Protein AF-A0A1H6T0X9-F1 (afdb_monomer)

InterPro domains:
  IPR055247 Insertion element IS150 protein InsJ-like, helix-turn-helix domain [PF13518] (13-63)

pLDDT: mean 74.83, std 14.75, range [43.69, 91.5]

Sequence (103 aa):
MAIENLKIEALQKWVSLYKQLGNISVTARRCGIARSTLQRWRSAARLKRQDEEKLVDRSHRPKRLGCQKFSNEQETLVLKIRNEFNYGKLRICSWPCFAGKTK

Structure (mmCIF, N/CA/C/O backbone):
data_AF-A0A1H6T0X9-F1
#
_entry.id   AF-A0A1H6T0X9-F1
#
loop_
_atom_site.group_PDB
_atom_site.id
_atom_site.type_symbol
_atom_site.label_atom_id
_atom_site.label_alt_id
_atom_site.label_comp_id
_atom_site.label_asym_id
_atom_site.label_entity_id
_atom_site.label_seq_id
_atom_site.pdbx_PDB_ins_code
_atom_site.Cartn_x
_atom_site.Cartn_y
_atom_site.Cartn_z
_atom_site.occupancy
_atom_site.B_iso_or_equiv
_atom_site.auth_seq_id
_atom_site.auth_comp_id
_atom_site.auth_asym_id
_atom_site.auth_atom_id
_atom_site.pdbx_PDB_model_num
ATOM 1 N N . MET A 1 1 ? 2.363 8.377 -2.284 1.00 52.41 1 MET A N 1
ATOM 2 C CA . MET A 1 1 ? 2.235 9.744 -1.738 1.00 52.41 1 MET A CA 1
ATOM 3 C C . MET A 1 1 ? 0.784 10.240 -1.750 1.00 52.41 1 MET A C 1
ATOM 5 O O . MET A 1 1 ? 0.097 9.988 -0.773 1.00 52.41 1 MET A O 1
ATOM 9 N N . ALA A 1 2 ? 0.244 10.845 -2.822 1.00 57.88 2 ALA A N 1
ATOM 10 C CA . ALA A 1 2 ? -1.098 11.471 -2.776 1.00 57.88 2 ALA A CA 1
ATOM 11 C C . ALA A 1 2 ? -2.256 10.498 -2.451 1.00 57.88 2 ALA A C 1
ATOM 13 O O . ALA A 1 2 ? -3.110 10.788 -1.618 1.00 57.88 2 ALA A O 1
ATOM 14 N N . ILE A 1 3 ? -2.246 9.299 -3.044 1.00 61.47 3 ILE A N 1
ATOM 15 C CA . ILE A 1 3 ? -3.272 8.263 -2.813 1.00 61.47 3 ILE A CA 1
ATOM 16 C C . ILE A 1 3 ? -3.217 7.708 -1.378 1.00 61.47 3 ILE A C 1
ATOM 18 O O . ILE A 1 3 ? -4.236 7.296 -0.829 1.00 61.47 3 ILE A O 1
ATOM 22 N N . GLU A 1 4 ? -2.034 7.677 -0.762 1.00 63.22 4 GLU A N 1
ATOM 23 C CA . GLU A 1 4 ? -1.866 7.196 0.614 1.00 63.22 4 GLU A CA 1
ATOM 24 C C . GLU A 1 4 ? -2.402 8.223 1.616 1.00 63.22 4 GLU A C 1
ATOM 26 O O . GLU A 1 4 ? -3.103 7.840 2.551 1.00 63.22 4 GLU A O 1
ATOM 31 N N . ASN A 1 5 ? -2.183 9.515 1.360 1.00 69.06 5 ASN A N 1
ATOM 32 C CA . ASN A 1 5 ? -2.695 10.602 2.197 1.00 69.06 5 ASN A CA 1
ATOM 33 C C . ASN A 1 5 ? -4.234 10.654 2.193 1.00 69.06 5 ASN A C 1
ATOM 35 O O . ASN A 1 5 ? -4.844 10.690 3.259 1.00 69.06 5 ASN A O 1
ATOM 39 N N . LEU A 1 6 ? -4.874 10.515 1.024 1.00 71.44 6 LEU A N 1
ATOM 40 C CA . LEU A 1 6 ? -6.343 10.464 0.914 1.00 71.44 6 LEU A CA 1
ATOM 41 C C . LEU A 1 6 ? -6.961 9.299 1.705 1.00 71.44 6 LEU A C 1
ATOM 43 O O . LEU A 1 6 ? -8.035 9.427 2.298 1.00 71.44 6 LEU A O 1
ATOM 47 N N . LYS A 1 7 ? -6.280 8.147 1.735 1.00 73.31 7 LYS A N 1
ATOM 48 C CA . LYS A 1 7 ? -6.717 6.992 2.532 1.00 73.31 7 LYS A CA 1
ATOM 49 C C . LYS A 1 7 ? -6.628 7.289 4.026 1.00 73.31 7 LYS A C 1
ATOM 51 O O . LYS A 1 7 ? -7.567 6.975 4.749 1.00 73.31 7 LYS A O 1
ATOM 56 N N . ILE A 1 8 ? -5.533 7.894 4.483 1.00 77.19 8 ILE A N 1
ATOM 57 C CA . ILE A 1 8 ? -5.334 8.245 5.897 1.00 77.19 8 ILE A CA 1
ATOM 58 C C . ILE A 1 8 ? -6.424 9.218 6.366 1.00 77.19 8 ILE A C 1
ATOM 60 O O . ILE A 1 8 ? -7.052 8.979 7.398 1.00 77.19 8 ILE A O 1
ATOM 64 N N . GLU A 1 9 ? -6.730 10.246 5.574 1.00 80.44 9 GLU A N 1
ATOM 65 C CA . GLU A 1 9 ? -7.790 11.213 5.882 1.00 80.44 9 GLU A CA 1
ATOM 66 C C . GLU A 1 9 ? -9.177 10.563 5.971 1.00 80.44 9 GLU A C 1
ATOM 68 O O . GLU A 1 9 ? -9.951 10.840 6.892 1.00 80.44 9 GLU A O 1
ATOM 73 N N . ALA A 1 10 ? -9.508 9.665 5.035 1.00 81.25 10 ALA A N 1
ATOM 74 C CA . ALA A 1 10 ? -10.773 8.932 5.065 1.00 81.25 10 ALA A CA 1
ATOM 75 C C . ALA A 1 10 ? -10.900 8.086 6.342 1.00 81.25 10 ALA A C 1
ATOM 77 O O . ALA A 1 10 ? -11.943 8.076 6.996 1.00 81.25 10 ALA A O 1
ATOM 78 N N . LEU A 1 11 ? -9.815 7.426 6.743 1.00 80.44 11 LEU A N 1
ATOM 79 C CA . LEU A 1 11 ? -9.776 6.593 7.939 1.00 80.44 11 LEU A CA 1
ATOM 80 C C . LEU A 1 11 ? -9.917 7.405 9.226 1.00 80.44 11 LEU A C 1
ATOM 82 O O . LEU A 1 11 ? -10.672 7.008 10.116 1.00 80.44 11 LEU A O 1
ATOM 86 N N . GLN A 1 12 ? -9.261 8.563 9.313 1.00 81.38 12 GLN A N 1
ATOM 87 C CA . GLN A 1 12 ? -9.438 9.493 10.430 1.00 81.38 12 GLN A CA 1
ATOM 88 C C . GLN A 1 12 ? -10.895 9.956 10.545 1.00 81.38 12 GLN A C 1
ATOM 90 O O . GLN A 1 12 ? -11.464 9.939 11.641 1.00 81.38 12 GLN A O 1
ATOM 95 N N . LYS A 1 13 ? -11.542 10.279 9.417 1.00 84.38 13 LYS A N 1
ATOM 96 C CA . LYS A 1 13 ? -12.970 10.636 9.383 1.00 84.38 13 LYS A CA 1
ATOM 97 C C . LYS A 1 13 ? -13.852 9.496 9.891 1.00 84.38 13 LYS A C 1
ATOM 99 O O . LYS A 1 13 ? -14.746 9.736 10.699 1.00 84.38 13 LYS A O 1
ATOM 104 N N . TRP A 1 14 ? -13.591 8.252 9.485 1.00 85.44 14 TRP A N 1
ATOM 105 C CA . TRP A 1 14 ? -14.374 7.098 9.947 1.00 85.44 14 TRP A CA 1
ATOM 106 C C . TRP A 1 14 ? -14.226 6.862 11.449 1.00 85.44 14 TRP A C 1
ATOM 108 O O . TRP A 1 14 ? -15.214 6.567 12.121 1.00 85.44 14 TRP A O 1
ATOM 118 N N . VAL A 1 15 ? -13.012 7.015 11.986 1.00 81.31 15 VAL A N 1
ATOM 119 C CA . VAL A 1 15 ? -12.748 6.892 13.426 1.00 81.31 15 VAL A CA 1
ATOM 120 C C . VAL A 1 15 ? -13.453 8.002 14.204 1.00 81.31 15 VAL A C 1
ATOM 122 O O . VAL A 1 15 ? -14.088 7.710 15.216 1.00 81.31 15 VAL A O 1
ATOM 125 N N . SER A 1 16 ? -13.392 9.247 13.725 1.00 84.56 16 SER A N 1
ATOM 126 C CA . SER A 1 16 ? -14.085 10.388 14.338 1.00 84.56 16 SER A CA 1
ATOM 127 C C . SER A 1 16 ? -15.603 10.178 14.372 1.00 84.56 16 SER A C 1
ATOM 129 O O . SER A 1 16 ? -16.219 10.218 15.438 1.00 84.56 16 SER A O 1
ATOM 131 N N . LEU A 1 17 ? -16.201 9.817 13.233 1.00 86.62 17 LEU A N 1
ATOM 132 C CA . LEU A 1 17 ? -17.635 9.535 13.134 1.00 86.62 17 LEU A CA 1
ATOM 133 C C . LEU A 1 17 ? -18.052 8.344 14.003 1.00 86.62 17 LEU A C 1
ATOM 135 O O . LEU A 1 17 ? -19.130 8.350 14.595 1.00 86.62 17 LEU A O 1
ATOM 139 N N . TYR A 1 18 ? -17.209 7.316 14.107 1.00 85.31 18 TYR A N 1
ATOM 140 C CA . TYR A 1 18 ? -17.475 6.181 14.984 1.00 85.31 18 TYR A CA 1
ATOM 141 C C . TYR A 1 18 ? -17.442 6.576 16.469 1.00 85.31 18 TYR A C 1
ATOM 143 O O . TYR A 1 18 ? -18.310 6.137 17.223 1.00 85.31 18 TYR A O 1
ATOM 151 N N . LYS A 1 19 ? -16.487 7.424 16.886 1.00 83.75 19 LYS A N 1
ATOM 152 C CA . LYS A 1 19 ? -16.420 7.962 18.257 1.00 83.75 19 LYS A CA 1
ATOM 153 C C . LYS A 1 19 ? -17.670 8.776 18.612 1.00 83.75 19 LYS A C 1
ATOM 155 O O . LYS A 1 19 ? -18.155 8.651 19.728 1.00 83.75 19 LYS A O 1
ATOM 160 N N . GLN A 1 20 ? -18.205 9.553 17.668 1.00 86.31 20 GLN A N 1
ATOM 161 C CA . GLN A 1 20 ? -19.413 10.362 17.870 1.00 86.31 20 GLN A CA 1
ATOM 162 C C . GLN A 1 20 ? -20.702 9.527 17.939 1.00 86.31 20 GLN A C 1
ATOM 164 O O . GLN A 1 20 ? -21.582 9.817 18.739 1.00 86.31 20 GLN A O 1
ATOM 169 N N . LEU A 1 21 ? -20.837 8.500 17.092 1.00 86.81 21 LEU A N 1
ATOM 170 C CA . LEU A 1 21 ? -22.088 7.739 16.943 1.00 86.81 21 LEU A CA 1
ATOM 171 C C 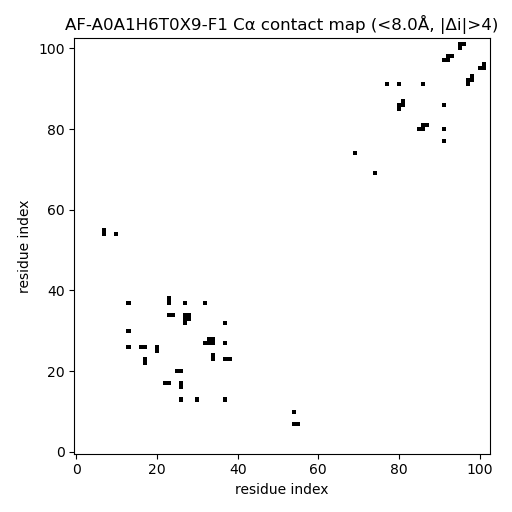. LEU A 1 21 ? -22.158 6.475 17.807 1.00 86.81 21 LEU A C 1
ATOM 173 O O . LEU A 1 21 ? -23.249 5.966 18.052 1.00 86.81 21 LEU A O 1
ATOM 177 N N . GLY A 1 22 ? -21.018 5.882 18.172 1.00 82.69 22 GLY A N 1
ATOM 178 C CA . GLY A 1 22 ? -20.927 4.626 18.931 1.00 82.69 22 GLY A CA 1
ATOM 179 C C . GLY A 1 22 ? -21.389 3.359 18.186 1.00 82.69 22 GLY A C 1
ATOM 180 O O . GLY A 1 22 ? -20.981 2.247 18.543 1.00 82.69 22 GLY A O 1
ATOM 181 N N . ASN A 1 23 ? -22.177 3.496 17.113 1.00 87.31 23 ASN A N 1
ATOM 182 C CA . ASN A 1 23 ? -22.786 2.392 16.371 1.00 87.31 23 ASN A CA 1
ATOM 183 C C . ASN A 1 23 ? -22.133 2.157 14.998 1.00 87.31 23 ASN A C 1
ATOM 185 O O . ASN A 1 23 ? -22.195 2.990 14.098 1.00 87.31 23 ASN A O 1
ATOM 189 N N . ILE A 1 24 ? -21.591 0.949 14.808 1.00 86.12 24 ILE A N 1
ATOM 190 C CA . ILE A 1 24 ? -20.877 0.541 13.589 1.00 86.12 24 ILE A CA 1
ATOM 191 C C . ILE A 1 24 ? -21.769 0.611 12.344 1.00 86.12 24 ILE A C 1
ATOM 193 O O . ILE A 1 24 ? -21.320 1.060 11.292 1.00 86.12 24 ILE A O 1
ATOM 197 N N . SER A 1 25 ? -23.017 0.150 12.435 1.00 88.62 25 SER A N 1
ATOM 198 C CA . SER A 1 25 ? -23.903 0.058 11.269 1.00 88.62 25 SER A CA 1
ATOM 199 C C . SER A 1 25 ? -24.309 1.444 10.764 1.00 88.62 25 SER A C 1
ATOM 201 O O . SER A 1 25 ? -24.355 1.673 9.556 1.00 88.62 25 SER A O 1
ATOM 203 N N . VAL A 1 26 ? -24.545 2.382 11.686 1.00 90.25 26 VAL A N 1
ATOM 204 C CA . VAL A 1 26 ? -24.897 3.772 11.361 1.00 90.25 26 VAL A CA 1
ATOM 205 C C . VAL A 1 26 ? -23.696 4.499 10.761 1.00 90.25 26 VAL A C 1
ATOM 207 O O . VAL A 1 26 ? -23.824 5.146 9.723 1.00 90.25 26 VAL A O 1
ATOM 210 N N . THR A 1 27 ? -22.512 4.341 11.358 1.00 89.69 27 THR A N 1
ATOM 211 C CA . THR A 1 27 ? -21.283 4.946 10.835 1.00 89.69 27 THR A CA 1
ATOM 212 C C . THR A 1 27 ? -20.915 4.392 9.455 1.00 89.69 27 THR A C 1
ATOM 214 O O . THR A 1 27 ? -20.595 5.172 8.569 1.00 89.69 27 THR A O 1
ATOM 217 N N . ALA A 1 28 ? -21.020 3.077 9.223 1.00 89.88 28 ALA A N 1
ATOM 218 C CA . ALA A 1 28 ? -20.730 2.475 7.915 1.00 89.88 28 ALA A CA 1
ATOM 219 C C . ALA A 1 28 ? -21.629 3.041 6.803 1.00 89.88 28 ALA A C 1
ATOM 221 O O . ALA A 1 28 ? -21.139 3.380 5.727 1.00 89.88 28 ALA A O 1
ATOM 222 N N . ARG A 1 29 ? -22.927 3.214 7.098 1.00 91.12 29 ARG A N 1
ATOM 223 C CA . ARG A 1 29 ? -23.895 3.811 6.169 1.00 91.12 29 ARG A CA 1
ATOM 224 C C . ARG A 1 29 ? -23.562 5.273 5.862 1.00 91.12 29 ARG A C 1
ATOM 226 O O . ARG A 1 29 ? -23.590 5.656 4.701 1.00 91.12 29 ARG A O 1
ATOM 233 N N . ARG A 1 30 ? -23.198 6.068 6.877 1.00 88.88 30 ARG A N 1
ATOM 234 C CA . ARG A 1 30 ? -22.799 7.479 6.700 1.00 88.88 30 ARG A CA 1
ATOM 235 C C . ARG A 1 30 ? -21.483 7.640 5.940 1.00 88.88 30 ARG A C 1
ATOM 237 O O . ARG A 1 30 ? -21.340 8.579 5.172 1.00 88.88 30 ARG A O 1
ATOM 244 N N . CYS A 1 31 ? -20.536 6.730 6.145 1.00 86.75 31 CYS A N 1
ATOM 245 C CA . CYS A 1 31 ? -19.245 6.746 5.462 1.00 86.75 31 CYS A CA 1
ATOM 246 C C . CYS A 1 31 ? -19.290 6.142 4.046 1.00 86.75 31 CYS A C 1
ATOM 248 O O . CYS A 1 31 ? -18.276 6.195 3.356 1.00 86.75 31 CYS A O 1
ATOM 250 N N . GLY A 1 32 ? -20.407 5.534 3.624 1.00 90.31 32 GLY A N 1
ATOM 251 C CA . GLY A 1 32 ? -20.527 4.891 2.310 1.00 90.31 32 GLY A CA 1
ATOM 252 C C . GLY A 1 32 ? -19.650 3.644 2.144 1.00 90.31 32 GLY A C 1
ATOM 253 O O . GLY A 1 32 ? -19.211 3.338 1.040 1.00 90.31 32 GLY A O 1
ATOM 254 N N . ILE A 1 33 ? -19.359 2.929 3.235 1.00 88.88 33 ILE A N 1
ATOM 255 C CA . ILE A 1 33 ? -18.465 1.762 3.228 1.00 88.88 33 ILE A CA 1
ATOM 256 C C . ILE A 1 33 ? -19.156 0.502 3.734 1.00 88.88 33 ILE A C 1
ATOM 258 O O . ILE A 1 33 ? -20.101 0.544 4.522 1.00 88.88 33 ILE A O 1
ATOM 262 N N . ALA A 1 34 ? -18.619 -0.654 3.347 1.00 89.44 34 ALA A N 1
ATOM 263 C CA . ALA A 1 34 ? -19.075 -1.930 3.877 1.00 89.44 34 ALA A CA 1
ATOM 264 C C . ALA A 1 34 ? -18.882 -2.008 5.404 1.00 89.44 34 ALA A C 1
ATOM 266 O O . ALA A 1 34 ? -17.812 -1.692 5.936 1.00 89.44 34 ALA A O 1
ATOM 267 N N . ARG A 1 35 ? -19.894 -2.529 6.111 1.00 89.88 35 ARG A N 1
ATOM 268 C CA . ARG A 1 35 ? -19.852 -2.767 7.568 1.00 89.88 35 ARG A CA 1
ATOM 269 C C . ARG A 1 35 ? -18.630 -3.591 7.985 1.00 89.88 35 ARG A C 1
ATOM 271 O O . ARG A 1 35 ? -17.992 -3.274 8.987 1.00 89.88 35 ARG A O 1
ATOM 278 N N . SER A 1 36 ? -18.288 -4.617 7.205 1.00 88.69 36 SER A N 1
ATOM 279 C CA . SER A 1 36 ? -17.130 -5.489 7.444 1.00 88.69 36 SER A CA 1
ATOM 280 C C . SER A 1 36 ? -15.803 -4.723 7.413 1.00 88.69 36 SER A C 1
ATOM 282 O O . SER A 1 36 ? -14.902 -5.015 8.197 1.00 88.69 36 SER A O 1
ATOM 284 N N . THR A 1 37 ? -15.684 -3.694 6.570 1.00 85.00 37 THR A N 1
ATOM 285 C CA . THR A 1 37 ? -14.505 -2.820 6.517 1.00 85.00 37 THR A CA 1
ATOM 286 C C . THR A 1 37 ? -14.369 -2.006 7.795 1.00 85.00 37 THR A C 1
ATOM 288 O O . THR A 1 37 ? -13.295 -2.011 8.394 1.00 85.00 37 THR A O 1
ATOM 291 N N . LEU A 1 38 ? -15.453 -1.389 8.274 1.00 85.56 38 LEU A N 1
ATOM 292 C CA . LEU A 1 38 ? -15.421 -0.639 9.531 1.00 85.56 38 LEU A CA 1
ATOM 293 C C . LEU A 1 38 ? -15.162 -1.552 10.743 1.00 85.56 38 LEU A C 1
ATOM 295 O O . LEU A 1 38 ? -14.433 -1.171 11.654 1.00 85.56 38 LEU A O 1
ATOM 299 N N . GLN A 1 39 ? -15.699 -2.777 10.744 1.00 86.19 39 GLN A N 1
ATOM 300 C CA . GLN A 1 39 ? -15.407 -3.777 11.778 1.00 86.19 39 GLN A CA 1
ATOM 301 C C . GLN A 1 39 ? -13.929 -4.178 11.800 1.00 86.19 39 GLN A C 1
ATOM 303 O O . GLN A 1 39 ? -13.318 -4.154 12.867 1.00 86.19 39 GLN A O 1
ATOM 308 N N . ARG A 1 40 ? -13.333 -4.490 10.639 1.00 79.38 40 ARG A N 1
ATOM 309 C CA . ARG A 1 40 ? -11.892 -4.772 10.526 1.00 79.38 40 ARG A CA 1
ATOM 310 C C . ARG A 1 40 ? -11.055 -3.610 11.048 1.00 79.38 40 ARG A C 1
ATOM 312 O O . ARG A 1 40 ? -10.125 -3.835 11.815 1.00 79.38 40 ARG A O 1
ATOM 319 N N . TRP A 1 41 ? -11.424 -2.380 10.696 1.00 77.44 41 TRP A N 1
ATOM 320 C CA . TRP A 1 41 ? -10.754 -1.177 11.186 1.00 77.44 41 TRP A CA 1
ATOM 321 C C . TRP A 1 41 ? -10.907 -0.973 12.688 1.00 77.44 41 TRP A C 1
ATOM 323 O O . TRP A 1 41 ? -9.922 -0.669 13.349 1.00 77.44 41 TRP A O 1
ATOM 333 N N . ARG A 1 42 ? -12.091 -1.214 13.262 1.00 78.25 42 ARG A N 1
ATOM 334 C CA . ARG A 1 42 ? -12.289 -1.182 14.717 1.00 78.25 42 ARG A CA 1
ATOM 335 C C . ARG A 1 42 ? -11.400 -2.204 15.428 1.00 78.25 42 ARG A C 1
ATOM 337 O O . ARG A 1 42 ? -10.780 -1.868 16.435 1.00 78.25 42 ARG A O 1
ATOM 344 N N . SER A 1 43 ? -11.346 -3.438 14.932 1.00 71.25 43 SER A N 1
ATOM 345 C CA . SER A 1 43 ? -10.513 -4.500 15.510 1.00 71.25 43 SER A CA 1
ATOM 346 C C . SER A 1 43 ? -9.022 -4.186 15.371 1.00 71.25 43 SER A C 1
ATOM 348 O O . SER A 1 43 ? -8.276 -4.316 16.337 1.00 71.25 43 SER A O 1
ATOM 350 N N . ALA A 1 44 ? -8.597 -3.683 14.208 1.00 65.12 44 ALA A N 1
ATOM 351 C CA . ALA A 1 44 ? -7.223 -3.250 13.969 1.00 65.12 44 ALA A CA 1
ATOM 352 C C . ALA A 1 44 ? -6.829 -2.041 14.836 1.00 65.12 44 ALA A C 1
ATOM 354 O O . ALA A 1 44 ? -5.721 -2.009 15.361 1.00 65.12 44 ALA A O 1
ATOM 355 N N . ALA A 1 45 ? -7.733 -1.076 15.028 1.00 62.88 45 ALA A N 1
ATOM 356 C CA . ALA A 1 45 ? -7.526 0.088 15.890 1.00 62.88 45 ALA A CA 1
ATOM 357 C C . ALA A 1 45 ? -7.452 -0.294 17.376 1.00 62.88 45 ALA A C 1
ATOM 359 O O . ALA A 1 45 ? -6.675 0.293 18.120 1.00 62.88 45 ALA A O 1
ATOM 360 N N . ARG A 1 46 ? -8.214 -1.306 17.819 1.00 54.69 46 ARG A N 1
ATOM 361 C CA . ARG A 1 46 ? -8.106 -1.862 19.181 1.00 54.69 46 ARG A CA 1
ATOM 362 C C . ARG A 1 46 ? -6.758 -2.536 19.420 1.00 54.69 46 ARG A C 1
ATOM 364 O O . ARG A 1 46 ? -6.153 -2.288 20.455 1.00 54.69 46 ARG A O 1
ATOM 371 N N . LEU A 1 47 ? -6.293 -3.342 18.464 1.00 51.00 47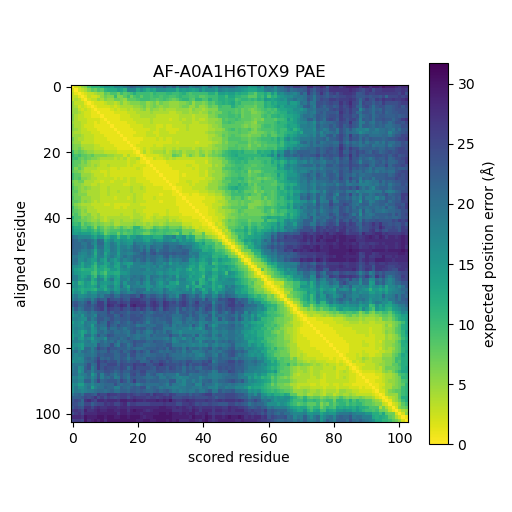 LEU A N 1
ATOM 372 C CA . LEU A 1 47 ? -4.989 -4.008 18.536 1.00 51.00 47 LEU A CA 1
ATOM 373 C C . LEU A 1 47 ? -3.823 -3.001 18.512 1.00 51.00 47 LEU A C 1
ATOM 375 O O . LEU A 1 47 ? -2.766 -3.277 19.060 1.00 51.00 47 LEU A O 1
ATOM 379 N N . LYS A 1 48 ? -4.025 -1.826 17.903 1.00 51.47 48 LYS A N 1
ATOM 380 C CA . LYS A 1 48 ? -3.043 -0.735 17.800 1.00 51.47 48 LYS A CA 1
ATOM 381 C C . LYS A 1 48 ? -3.175 0.354 18.872 1.00 51.47 48 LYS A C 1
ATOM 383 O O . LYS A 1 48 ? -2.552 1.394 18.728 1.00 51.47 48 LYS A O 1
ATOM 388 N N . ARG A 1 49 ? -3.913 0.147 19.971 1.00 48.03 49 ARG A N 1
ATOM 389 C CA . ARG A 1 49 ? -3.937 1.105 21.102 1.00 48.03 49 ARG A CA 1
ATOM 390 C C . ARG A 1 49 ? -2.560 1.379 21.747 1.00 48.03 49 ARG A C 1
ATOM 392 O O . ARG A 1 49 ? -2.504 2.204 22.647 1.00 48.03 49 ARG A O 1
ATOM 399 N N . GLN A 1 50 ? -1.486 0.724 21.301 1.00 46.25 50 GLN A N 1
ATOM 400 C CA . GLN A 1 50 ? -0.105 1.032 21.689 1.00 46.25 50 GLN A CA 1
ATOM 401 C C . GLN A 1 50 ? 0.665 1.911 20.691 1.00 46.25 50 GLN A C 1
ATOM 403 O O . GLN A 1 50 ? 1.732 2.382 21.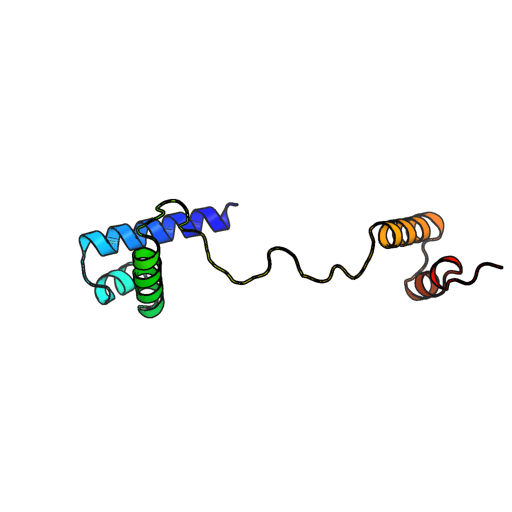043 1.00 46.25 50 GLN A O 1
ATOM 408 N N . ASP A 1 51 ? 0.131 2.192 19.500 1.00 44.78 51 ASP A N 1
ATOM 409 C CA . ASP A 1 51 ? 0.788 3.075 18.533 1.00 44.78 51 ASP A CA 1
ATOM 410 C C . ASP A 1 51 ? -0.262 3.809 17.693 1.00 44.78 51 ASP A C 1
ATOM 412 O O . ASP A 1 51 ? -0.791 3.285 16.704 1.00 44.78 51 ASP A O 1
ATOM 416 N N . GLU A 1 52 ? -0.529 5.066 18.052 1.00 52.44 52 GLU A N 1
ATOM 417 C CA . GLU A 1 52 ? -1.229 6.025 17.184 1.00 52.44 52 GLU A CA 1
ATOM 418 C C . GLU A 1 52 ? -0.504 6.221 15.838 1.00 52.44 52 GLU A C 1
ATOM 420 O O . GLU A 1 52 ? -1.077 6.732 14.876 1.00 52.44 52 GLU A O 1
ATOM 425 N N . GLU A 1 53 ? 0.739 5.752 15.731 1.00 50.53 53 GLU A N 1
ATOM 426 C CA . GLU A 1 53 ? 1.663 6.146 14.681 1.00 50.53 53 GLU A CA 1
ATOM 427 C C . GLU A 1 53 ? 1.431 5.478 13.320 1.00 50.53 53 GLU A C 1
ATOM 429 O O . GLU A 1 53 ? 1.962 5.940 12.312 1.00 50.53 53 GLU A O 1
ATOM 434 N N . LYS A 1 54 ? 0.648 4.395 13.207 1.00 49.19 54 LYS A N 1
ATOM 435 C CA . LYS A 1 54 ? 0.492 3.733 11.894 1.00 49.19 54 LYS A CA 1
ATOM 436 C C . LYS A 1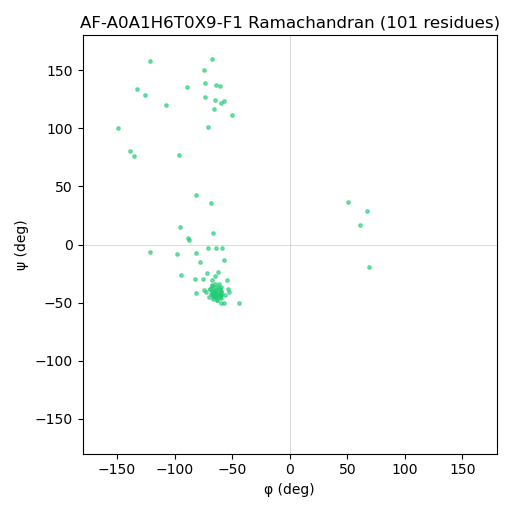 54 ? -0.942 3.379 11.562 1.00 49.19 54 LYS A C 1
ATOM 438 O O . LYS A 1 54 ? -1.305 2.204 11.476 1.00 49.19 54 LYS A O 1
ATOM 443 N N . LEU A 1 55 ? -1.716 4.391 11.177 1.00 56.34 55 LEU A N 1
ATOM 444 C CA . LEU A 1 55 ? -2.895 4.271 10.304 1.00 56.34 55 LEU A CA 1
ATOM 445 C C . LEU A 1 55 ? -2.500 3.893 8.854 1.00 56.34 55 LEU A C 1
ATOM 447 O O . LEU A 1 55 ? -3.082 4.361 7.885 1.00 56.34 55 LEU A O 1
ATOM 451 N N . VAL A 1 56 ? -1.466 3.066 8.698 1.00 55.91 56 VAL A N 1
ATOM 452 C CA . VAL A 1 56 ? -0.914 2.659 7.408 1.00 55.91 56 VAL A CA 1
ATOM 453 C C . VAL A 1 56 ? -1.641 1.408 6.935 1.00 55.91 56 VAL A C 1
ATOM 455 O O . VAL A 1 56 ? -1.870 0.471 7.712 1.00 55.91 56 VAL A O 1
ATOM 458 N N . ASP A 1 57 ? -1.991 1.411 5.651 1.00 56.03 57 ASP A N 1
ATOM 459 C CA . ASP A 1 57 ? -2.486 0.257 4.912 1.00 56.03 57 ASP A CA 1
ATOM 460 C C . ASP A 1 57 ? -1.539 -0.936 5.121 1.00 56.03 57 ASP A C 1
ATOM 462 O O . ASP A 1 57 ? -0.393 -0.927 4.674 1.00 56.03 57 ASP A O 1
ATOM 466 N N . ARG A 1 58 ? -2.005 -1.972 5.829 1.00 57.28 58 ARG A N 1
ATOM 467 C CA . ARG A 1 58 ? -1.285 -3.248 5.981 1.00 57.28 58 ARG A CA 1
ATOM 468 C C . ARG A 1 58 ? -1.515 -4.134 4.756 1.00 57.28 58 ARG A C 1
ATOM 470 O O . ARG A 1 58 ? -1.780 -5.326 4.901 1.00 57.28 58 ARG A O 1
ATOM 477 N N . SER A 1 59 ? -1.476 -3.568 3.549 1.00 59.97 59 SER A N 1
ATOM 478 C CA . SER A 1 59 ? -1.510 -4.407 2.360 1.00 59.97 59 SER A CA 1
ATOM 479 C C . SER A 1 59 ? -0.304 -5.341 2.416 1.00 59.97 59 SER A C 1
ATOM 481 O O . SER A 1 59 ? 0.843 -4.910 2.478 1.00 59.97 59 SER A O 1
ATOM 483 N N . HIS A 1 60 ? -0.567 -6.647 2.387 1.00 60.16 60 HIS A N 1
ATOM 484 C CA . HIS A 1 60 ? 0.457 -7.694 2.318 1.00 60.16 60 HIS A CA 1
ATOM 485 C C . HIS A 1 60 ? 1.217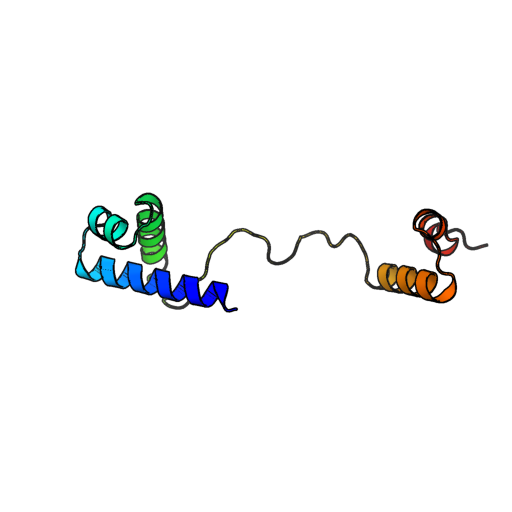 -7.681 0.983 1.00 60.16 60 HIS A C 1
ATOM 487 O O . HIS A 1 60 ? 1.956 -8.615 0.684 1.00 60.16 60 HIS A O 1
ATOM 493 N N . ARG A 1 61 ? 1.025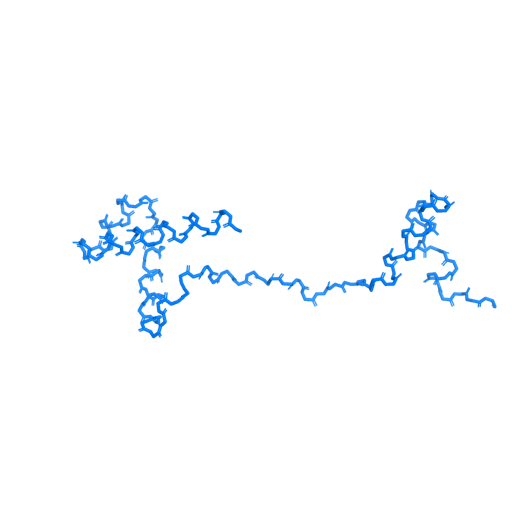 -6.646 0.153 1.00 65.25 61 ARG A N 1
ATOM 494 C CA . ARG A 1 61 ? 1.726 -6.501 -1.110 1.00 65.25 61 ARG A CA 1
ATOM 495 C C . ARG A 1 61 ? 3.208 -6.291 -0.790 1.00 65.25 61 ARG A C 1
ATOM 497 O O . ARG A 1 61 ? 3.548 -5.282 -0.170 1.00 65.25 61 ARG A O 1
ATOM 504 N N . PRO A 1 62 ? 4.096 -7.207 -1.205 1.00 66.00 62 PRO A N 1
ATOM 505 C CA . PRO A 1 62 ? 5.522 -7.037 -0.996 1.00 66.00 62 PRO A CA 1
ATOM 506 C C . PRO A 1 62 ? 5.964 -5.718 -1.634 1.00 66.00 62 PRO A C 1
ATOM 508 O O . PRO A 1 62 ? 5.742 -5.500 -2.825 1.00 66.00 62 PRO A O 1
ATOM 511 N N . LYS A 1 63 ? 6.584 -4.827 -0.848 1.00 67.06 63 LYS A N 1
ATOM 512 C CA . LYS A 1 63 ? 7.159 -3.573 -1.374 1.00 67.06 63 LYS A CA 1
ATOM 513 C C . LYS A 1 63 ? 8.283 -3.839 -2.378 1.00 67.06 63 LYS A C 1
ATOM 515 O O . LYS A 1 63 ? 8.574 -2.997 -3.218 1.00 67.06 63 LYS A O 1
ATOM 520 N N . ARG A 1 64 ? 8.904 -5.014 -2.284 1.00 62.31 64 ARG A N 1
ATOM 521 C CA . ARG A 1 64 ? 9.878 -5.542 -3.234 1.00 62.31 64 ARG A CA 1
ATOM 522 C C . ARG A 1 64 ? 9.403 -6.920 -3.666 1.00 62.31 64 ARG A C 1
ATOM 524 O O . ARG A 1 64 ? 9.077 -7.749 -2.820 1.00 62.31 64 ARG A O 1
ATOM 531 N N . LEU A 1 65 ? 9.340 -7.150 -4.973 1.00 70.06 65 LEU A N 1
ATOM 532 C CA . LEU A 1 65 ? 9.150 -8.491 -5.515 1.00 70.06 65 LEU A CA 1
ATOM 533 C C . LEU A 1 65 ? 10.398 -9.300 -5.143 1.00 70.06 65 LEU A C 1
ATOM 535 O O . LEU A 1 65 ? 11.508 -8.868 -5.435 1.00 70.06 65 LEU A O 1
ATOM 539 N N . GLY A 1 66 ? 10.225 -10.440 -4.473 1.00 65.50 66 GLY A N 1
ATOM 540 C CA . GLY A 1 66 ? 11.328 -11.215 -3.888 1.00 65.50 66 GLY A CA 1
ATOM 541 C C . GLY A 1 66 ? 12.343 -11.791 -4.883 1.00 65.50 66 GLY A C 1
ATOM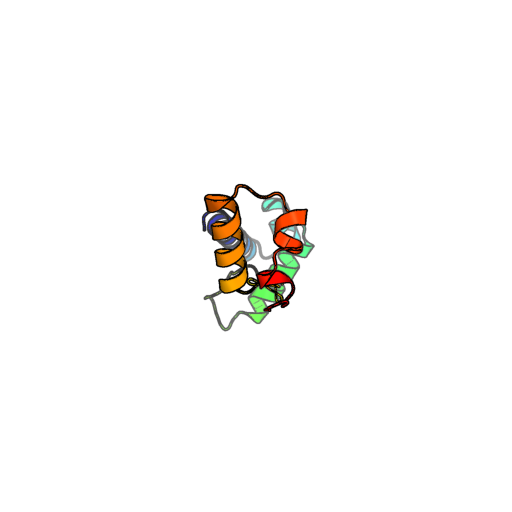 542 O O . GLY A 1 66 ? 13.324 -12.380 -4.453 1.00 65.50 66 GLY A O 1
ATOM 543 N N . CYS A 1 67 ? 12.141 -11.618 -6.192 1.00 59.47 67 CYS A N 1
ATOM 544 C CA . CYS A 1 67 ? 12.995 -12.193 -7.226 1.00 59.47 67 CYS A CA 1
ATOM 545 C C . CYS A 1 67 ? 13.241 -11.183 -8.355 1.00 59.47 67 CYS A C 1
ATOM 547 O O . CYS A 1 67 ? 12.607 -11.262 -9.411 1.00 59.47 67 CYS A O 1
ATOM 549 N N . GLN A 1 68 ? 14.168 -10.240 -8.169 1.00 62.50 68 GLN A N 1
ATOM 550 C CA . GLN A 1 68 ? 14.760 -9.554 -9.317 1.00 62.50 68 GLN A CA 1
ATOM 551 C C . GLN A 1 68 ? 15.663 -10.569 -10.029 1.00 62.50 68 GLN A C 1
ATOM 553 O O . GLN A 1 68 ? 16.740 -10.897 -9.550 1.00 62.50 68 GLN A O 1
ATOM 558 N N . LYS A 1 69 ? 15.172 -11.147 -11.134 1.00 68.69 69 LYS A N 1
ATOM 559 C CA . LYS A 1 69 ? 15.841 -12.253 -11.847 1.00 68.69 69 LYS A CA 1
ATOM 560 C C . LYS A 1 69 ? 17.121 -11.841 -12.589 1.00 68.69 69 LYS A C 1
ATOM 562 O O . LYS A 1 69 ? 17.753 -12.702 -13.189 1.00 68.69 69 LYS A O 1
ATOM 567 N N . PHE A 1 70 ? 17.473 -10.555 -12.585 1.00 74.06 70 PHE A N 1
ATOM 568 C CA . PHE A 1 70 ? 18.553 -10.008 -13.399 1.00 74.06 70 PHE A CA 1
ATOM 569 C C . PHE A 1 70 ? 19.463 -9.112 -12.562 1.00 74.06 70 PHE A C 1
ATOM 571 O O . PHE A 1 70 ? 18.979 -8.268 -11.809 1.00 74.06 70 PHE A O 1
ATOM 578 N N . SER A 1 71 ? 20.772 -9.302 -12.709 1.00 82.62 71 SER A N 1
ATOM 579 C CA . SER A 1 71 ? 21.787 -8.412 -12.139 1.00 82.62 71 SER A CA 1
ATOM 580 C C . SER A 1 71 ? 21.857 -7.101 -12.932 1.00 82.62 71 SER A C 1
ATOM 582 O O . SER A 1 71 ? 21.644 -7.097 -14.147 1.00 82.62 71 SER A O 1
ATOM 584 N N . ASN A 1 72 ? 22.229 -6.000 -12.270 1.00 82.31 72 ASN A N 1
ATOM 585 C CA . ASN A 1 72 ? 22.479 -4.699 -12.911 1.00 82.31 72 ASN A CA 1
ATOM 586 C C . ASN A 1 72 ? 23.519 -4.804 -14.044 1.00 82.31 72 ASN A C 1
ATOM 588 O O . ASN A 1 72 ? 23.461 -4.076 -15.036 1.00 82.31 72 ASN A O 1
ATOM 592 N N . GLU A 1 73 ? 24.459 -5.740 -13.922 1.00 83.62 73 GLU A N 1
ATOM 593 C CA . GLU A 1 73 ? 25.467 -6.028 -14.944 1.00 83.62 73 GLU A CA 1
ATOM 594 C C . GLU A 1 73 ? 24.835 -6.570 -16.231 1.00 83.62 73 GLU A C 1
ATOM 596 O O . GLU A 1 73 ? 25.185 -6.139 -17.330 1.00 83.62 73 GLU A O 1
ATOM 601 N N . GLN A 1 74 ? 23.853 -7.470 -16.101 1.00 84.94 74 GLN A N 1
ATOM 602 C CA . GLN A 1 74 ? 23.140 -8.048 -17.242 1.00 84.94 74 GLN A CA 1
ATOM 603 C C . GLN A 1 74 ? 22.307 -6.983 -17.955 1.00 84.94 74 GLN A C 1
ATOM 605 O O . GLN A 1 74 ? 22.284 -6.943 -19.183 1.00 84.94 74 GLN A O 1
ATOM 610 N N . GLU A 1 75 ? 21.663 -6.091 -17.201 1.00 88.50 75 GLU A N 1
ATOM 611 C CA . GLU A 1 75 ? 20.912 -4.967 -17.765 1.00 88.50 75 GLU A CA 1
ATOM 612 C C . GLU A 1 75 ? 21.831 -4.011 -18.534 1.00 88.50 75 GLU A C 1
ATOM 614 O O . GLU A 1 75 ? 21.571 -3.693 -19.696 1.00 88.50 75 GLU A O 1
ATOM 619 N N . THR A 1 76 ? 22.960 -3.639 -17.929 1.00 89.81 76 THR A N 1
ATOM 620 C CA . THR A 1 76 ? 23.963 -2.768 -18.556 1.00 89.81 76 THR A CA 1
ATOM 621 C C . THR A 1 76 ? 24.504 -3.380 -19.850 1.00 89.81 76 THR A C 1
ATOM 623 O O . THR A 1 76 ? 24.662 -2.677 -20.848 1.00 89.81 76 THR A O 1
ATOM 626 N N . LEU A 1 77 ? 24.750 -4.693 -19.871 1.00 88.12 77 LEU A N 1
ATOM 627 C CA . LEU A 1 77 ? 25.221 -5.399 -21.062 1.00 88.12 77 LEU A CA 1
ATOM 628 C C . LEU A 1 77 ? 24.178 -5.390 -22.191 1.00 88.12 77 LEU A C 1
ATOM 630 O O . LEU A 1 77 ? 24.525 -5.100 -23.335 1.00 88.12 77 LEU A O 1
ATOM 634 N N . VAL A 1 78 ? 22.900 -5.653 -21.887 1.00 89.19 78 VAL A N 1
ATOM 635 C CA . VAL A 1 78 ? 21.816 -5.577 -22.888 1.00 89.19 78 VAL A CA 1
ATOM 636 C C . VAL A 1 78 ? 21.703 -4.168 -23.465 1.00 89.19 78 VAL A C 1
ATOM 638 O O . VAL A 1 78 ? 21.548 -4.018 -24.678 1.00 89.19 78 VAL A O 1
ATOM 641 N N . LEU A 1 79 ? 21.791 -3.140 -22.616 1.00 91.25 79 LEU A N 1
ATOM 642 C CA . LEU A 1 79 ? 21.720 -1.743 -23.047 1.00 91.25 79 LEU A CA 1
ATOM 643 C C . LEU A 1 79 ? 22.891 -1.369 -23.962 1.00 91.25 79 LEU A C 1
ATOM 645 O O . LEU A 1 79 ? 22.658 -0.790 -25.020 1.00 91.25 79 LEU A O 1
ATOM 649 N N . LYS A 1 80 ? 24.124 -1.763 -23.616 1.00 90.62 80 LYS A N 1
ATOM 650 C CA . LYS A 1 80 ? 25.304 -1.559 -24.475 1.00 90.62 80 LYS A CA 1
ATOM 651 C C . LYS A 1 80 ? 25.122 -2.196 -25.852 1.00 90.62 80 LYS A C 1
ATOM 653 O O . LYS A 1 80 ? 25.246 -1.510 -26.860 1.00 90.62 80 LYS A O 1
ATOM 658 N N . ILE A 1 81 ? 24.725 -3.471 -25.900 1.00 90.44 81 ILE A N 1
ATOM 659 C CA . ILE A 1 81 ? 24.538 -4.196 -27.168 1.00 90.44 81 ILE A CA 1
ATOM 660 C C . ILE A 1 81 ? 23.442 -3.549 -28.030 1.00 90.44 81 ILE A C 1
ATOM 662 O O . ILE A 1 81 ? 23.577 -3.475 -29.253 1.00 90.44 81 ILE A O 1
ATOM 666 N N . ARG A 1 82 ? 22.353 -3.067 -27.416 1.00 91.50 82 ARG A N 1
ATOM 667 C CA . ARG A 1 82 ? 21.303 -2.347 -28.149 1.00 91.50 82 ARG A CA 1
ATOM 668 C C . ARG A 1 82 ? 21.781 -1.012 -28.700 1.00 91.50 82 ARG A C 1
ATOM 670 O O . ARG A 1 82 ? 21.458 -0.710 -29.841 1.00 91.50 82 ARG A O 1
ATOM 677 N N . ASN A 1 83 ? 22.540 -0.252 -27.920 1.00 90.94 83 ASN A N 1
ATOM 678 C CA . ASN A 1 83 ? 23.036 1.050 -28.351 1.00 90.94 83 ASN A CA 1
ATOM 679 C C . ASN A 1 83 ? 24.092 0.928 -29.460 1.00 90.94 83 ASN A C 1
ATOM 681 O O . ASN A 1 83 ? 24.083 1.727 -30.387 1.00 90.94 83 ASN A O 1
ATOM 685 N N . GLU A 1 84 ? 24.970 -0.075 -29.389 1.00 90.94 84 GLU A N 1
ATOM 686 C CA . GLU A 1 84 ? 26.068 -0.248 -30.351 1.00 90.94 84 GLU A CA 1
ATOM 687 C C . GLU A 1 84 ? 25.630 -0.935 -31.651 1.00 90.94 84 GLU A C 1
ATOM 689 O O . GLU A 1 84 ? 26.051 -0.538 -32.734 1.00 90.94 84 GLU A O 1
ATOM 694 N N . PHE A 1 85 ? 24.786 -1.967 -31.563 1.00 86.38 85 PHE A N 1
ATOM 695 C CA . PHE A 1 85 ? 24.489 -2.839 -32.705 1.00 86.38 85 PHE A CA 1
ATOM 696 C C . PHE A 1 85 ? 23.006 -2.901 -33.090 1.00 86.38 85 PHE A C 1
ATOM 698 O O . PHE A 1 85 ? 22.659 -3.541 -34.083 1.00 86.38 85 PHE A O 1
ATOM 705 N N . ASN A 1 86 ? 22.119 -2.292 -32.294 1.00 88.19 86 ASN A N 1
ATOM 706 C CA . ASN A 1 86 ? 20.663 -2.332 -32.467 1.00 88.19 86 ASN A CA 1
ATOM 707 C C . ASN A 1 86 ? 20.094 -3.756 -32.646 1.00 88.19 86 ASN A C 1
ATOM 709 O O . ASN A 1 86 ? 19.180 -4.009 -33.433 1.00 88.19 86 ASN A O 1
ATOM 713 N N . TYR A 1 87 ? 20.664 -4.731 -31.934 1.00 90.69 87 TYR A N 1
ATOM 714 C CA . TYR A 1 87 ? 20.258 -6.123 -32.084 1.00 90.69 87 TYR A CA 1
ATOM 715 C C . TYR A 1 87 ? 18.903 -6.429 -31.443 1.00 90.69 87 TYR A C 1
ATOM 717 O O . TYR A 1 87 ? 18.579 -6.022 -30.325 1.00 90.69 87 TYR A O 1
ATOM 725 N N . GLY A 1 88 ? 18.118 -7.238 -32.156 1.00 86.44 88 GLY A N 1
ATOM 726 C CA . GLY A 1 88 ? 16.881 -7.810 -31.643 1.00 86.44 88 GLY A CA 1
ATOM 727 C C . GLY A 1 88 ? 17.133 -8.829 -30.528 1.00 86.44 88 GLY A C 1
ATOM 728 O O . GLY A 1 88 ? 18.211 -9.413 -30.412 1.00 86.44 88 GLY A O 1
ATOM 729 N N . LYS A 1 89 ? 16.095 -9.092 -29.726 1.00 88.06 89 LYS A N 1
ATOM 730 C CA . LYS A 1 89 ? 16.131 -9.980 -28.547 1.00 88.06 89 LYS A CA 1
ATOM 731 C C . LYS A 1 89 ? 16.880 -11.298 -28.786 1.00 88.06 89 LYS A C 1
ATOM 733 O O . LYS A 1 89 ? 17.749 -11.644 -27.996 1.00 88.06 89 LYS A O 1
ATOM 738 N N . LEU A 1 90 ? 16.550 -12.019 -29.861 1.00 88.31 90 LEU A N 1
ATOM 739 C CA . LEU A 1 90 ? 17.115 -13.347 -30.141 1.00 88.31 90 LEU A CA 1
ATOM 740 C C . LEU A 1 90 ? 18.642 -13.307 -30.283 1.00 88.31 90 LEU A C 1
ATOM 742 O O . LEU A 1 90 ? 19.328 -14.171 -29.746 1.00 88.31 90 LEU A O 1
ATOM 746 N N . ARG A 1 91 ? 19.164 -12.262 -30.936 1.00 86.50 91 ARG A N 1
ATOM 747 C CA . ARG A 1 91 ? 20.599 -12.085 -31.185 1.00 86.50 91 ARG A CA 1
ATOM 748 C C . ARG A 1 91 ? 21.365 -11.644 -29.939 1.00 86.50 91 ARG A C 1
ATOM 750 O O . ARG A 1 91 ? 22.523 -12.011 -29.785 1.00 86.50 91 ARG A O 1
ATOM 757 N N . ILE A 1 92 ? 20.712 -10.913 -29.035 1.00 88.75 92 ILE A N 1
ATOM 758 C CA . ILE A 1 92 ? 21.267 -10.584 -27.715 1.00 88.75 92 ILE A CA 1
ATOM 759 C C . ILE A 1 92 ? 21.354 -11.847 -26.847 1.00 88.75 92 ILE A C 1
ATOM 761 O O . ILE A 1 92 ? 22.375 -12.082 -26.210 1.00 88.75 92 ILE A O 1
ATOM 765 N N . CYS A 1 93 ? 20.325 -12.702 -26.859 1.00 84.00 93 CYS A N 1
ATOM 766 C CA . CYS A 1 93 ? 20.329 -13.958 -26.100 1.00 84.00 93 CYS A CA 1
ATOM 767 C C . CYS A 1 93 ? 21.397 -14.949 -26.585 1.00 84.00 93 CYS A C 1
ATOM 769 O O . CYS A 1 93 ? 21.955 -15.683 -25.778 1.00 84.00 93 CYS A O 1
ATOM 771 N N . SER A 1 94 ? 21.689 -14.968 -27.887 1.00 83.69 94 SER A N 1
ATOM 772 C CA . SER A 1 94 ? 22.754 -15.791 -28.468 1.00 83.69 94 SER A CA 1
ATOM 773 C C . SER A 1 94 ? 24.122 -15.098 -28.483 1.00 83.69 94 SER A C 1
ATOM 775 O O . SER A 1 94 ? 25.051 -15.619 -29.102 1.00 83.69 94 SER A O 1
ATOM 777 N N . TRP A 1 95 ? 24.252 -13.906 -27.888 1.00 79.25 95 TRP A N 1
ATOM 778 C CA . TRP A 1 95 ? 25.499 -13.147 -27.923 1.00 79.25 95 TRP A CA 1
ATOM 779 C C . TRP A 1 95 ? 26.606 -13.923 -27.191 1.00 79.25 95 TRP A C 1
ATOM 781 O O . TRP A 1 95 ? 26.339 -14.463 -26.115 1.00 79.25 95 TRP A O 1
ATOM 791 N N . PRO A 1 96 ? 27.846 -13.986 -27.715 1.00 68.12 96 PRO A N 1
ATOM 792 C CA . PRO A 1 96 ? 28.903 -14.837 -27.157 1.00 68.12 96 PRO A CA 1
ATOM 793 C C . PRO A 1 96 ? 29.148 -14.623 -25.656 1.00 68.12 96 PRO A C 1
ATOM 795 O O . PRO A 1 96 ? 29.306 -15.592 -24.913 1.00 68.12 96 PRO A O 1
ATOM 798 N N . CYS A 1 97 ? 29.073 -13.369 -25.192 1.00 63.84 97 CYS A N 1
ATOM 799 C CA . CYS A 1 97 ? 29.226 -13.021 -23.776 1.00 63.84 97 CYS A CA 1
ATOM 800 C C . CYS A 1 97 ? 28.025 -13.434 -22.903 1.00 63.84 97 CYS A C 1
ATOM 802 O O . CYS A 1 97 ? 28.194 -13.632 -21.707 1.00 63.84 97 CYS A O 1
ATOM 804 N N . PHE A 1 98 ? 26.824 -13.586 -23.476 1.00 58.88 98 PHE A N 1
ATOM 805 C CA . PHE A 1 98 ? 25.643 -14.119 -22.779 1.00 58.88 98 PHE A CA 1
ATOM 806 C C . PHE A 1 98 ? 25.634 -15.652 -22.733 1.00 58.88 98 PHE A C 1
ATOM 808 O O . PHE A 1 98 ? 25.103 -16.237 -21.794 1.00 58.88 98 PHE A O 1
ATOM 815 N N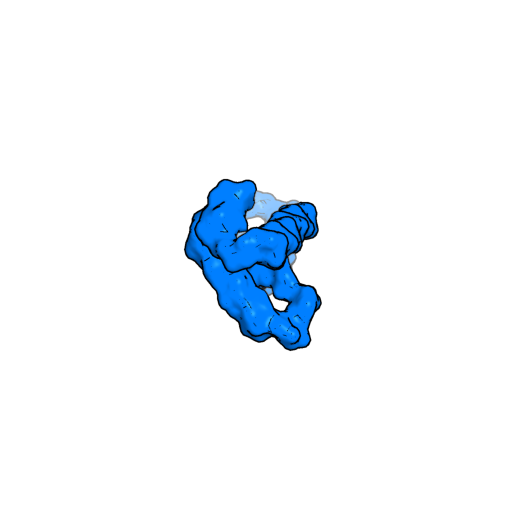 . ALA A 1 99 ? 26.231 -16.304 -23.733 1.00 55.62 99 ALA A N 1
ATOM 816 C CA . ALA A 1 99 ? 26.252 -17.758 -23.871 1.00 55.62 99 ALA A CA 1
ATOM 817 C C . ALA A 1 99 ? 27.416 -18.446 -23.127 1.00 55.62 99 ALA A C 1
ATOM 819 O O . ALA A 1 99 ? 27.591 -19.653 -23.282 1.00 55.62 99 ALA A O 1
ATOM 820 N N . GLY A 1 100 ? 28.237 -17.700 -22.373 1.00 53.44 100 GLY A N 1
ATOM 821 C CA . GLY A 1 100 ? 29.416 -18.241 -21.680 1.00 53.44 100 GLY A CA 1
ATOM 822 C C . GLY A 1 100 ? 30.463 -18.854 -22.618 1.00 53.44 100 GLY A C 1
ATOM 823 O O . GLY A 1 100 ? 31.315 -19.616 -22.174 1.00 53.44 100 GLY A O 1
ATOM 824 N N . LYS A 1 101 ? 30.397 -18.554 -23.922 1.00 46.28 101 LYS A N 1
ATOM 825 C CA . LYS A 1 101 ? 31.340 -19.060 -24.923 1.00 46.28 101 LYS A CA 1
ATOM 826 C C . LYS A 1 101 ? 32.425 -18.018 -25.155 1.00 46.28 101 LYS A C 1
ATOM 828 O O . LYS A 1 101 ? 32.400 -17.293 -26.148 1.00 46.28 101 LYS A O 1
ATOM 833 N N . THR A 1 102 ? 33.365 -17.931 -24.225 1.00 43.69 102 THR A N 1
ATOM 834 C CA . THR A 1 102 ? 34.689 -17.377 -24.519 1.00 43.69 102 THR A CA 1
ATOM 835 C C . THR A 1 102 ? 35.452 -18.408 -25.352 1.00 43.69 102 THR A C 1
ATOM 837 O O . THR A 1 102 ? 35.498 -19.578 -24.972 1.00 43.69 102 THR A O 1
ATOM 840 N N . LYS A 1 103 ? 35.978 -18.000 -26.512 1.00 43.75 103 LYS A N 1
ATOM 841 C CA . LYS A 1 103 ? 37.106 -18.710 -27.131 1.00 43.75 103 LYS A CA 1
ATOM 8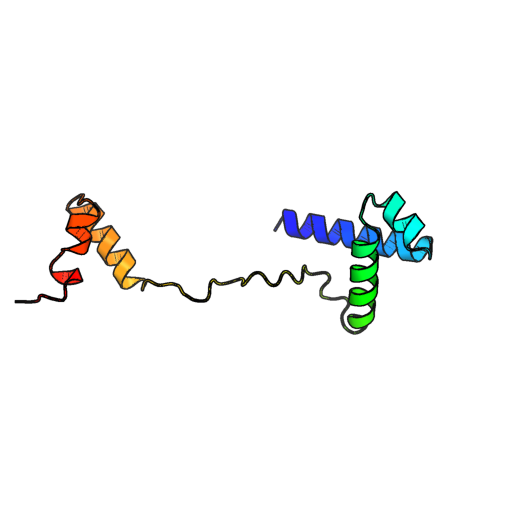42 C C . LYS A 1 103 ? 38.365 -18.426 -26.326 1.00 43.75 103 LYS A C 1
ATOM 844 O O . LYS A 1 103 ? 38.439 -17.298 -25.790 1.00 43.75 103 LYS A O 1
#

Mean predicted aligned error: 14.19 Å

Solvent-accessible surface area (backbone atoms only — not comparable to full-atom values): 6438 Å² total; per-residue (Å²): 108,74,74,56,52,55,50,43,53,52,51,52,50,52,53,53,47,33,71,75,62,74,40,64,67,62,37,17,63,74,70,75,47,59,53,68,58,53,49,53,48,52,55,51,53,61,76,34,76,86,48,90,83,64,82,60,83,81,65,85,66,67,95,60,74,95,69,76,90,66,55,74,66,58,53,52,51,54,49,49,48,37,74,76,66,65,57,54,71,72,58,54,62,66,26,50,87,68,62,74,55,77,130

Secondary structure (DSSP, 8-state):
-HHHHHHHHHHHHHHHHHHHH--HHHHHHHHTS-HHHHHHHHHHHHHTTT-TT---------SS-S---S-HHHHHHHHHHHHHH---HHHHHT-TTTTT---

Radius of gyration: 25.71 Å; Cα contacts (8 Å, |Δi|>4): 38; chains: 1; bounding box: 62×30×54 Å

Nearest PDB structures (foldseek):
  2efo-assembly1_A  TM=5.714E-01  e=3.750E+00  Sulfurisphaera tokodaii str. 7
  2w29-assembly1_B  TM=4.691E-01  e=3.325E+00  Mycobacterium tuberculosis H37Rv
  4hri-assembly1_B  TM=6.263E-01  e=9.241E+00  Nostoc sp. PCC 7120 = FACHB-418
  4yrv-assembly1_A  TM=5.937E-01  e=9.241E+00  Nostoc sp. PCC 7120 = FACHB-418

Organism: NCBI:txid408657

Foldseek 3Di:
DVVQVVLLVLLVVLVVLCVVPVDLVVSCVVSVHDSVVSVVSVVVVVVCPVDPPDPGPPPPPPPDDPPPPDDPVLVVQVVVCCVPPVDDPVCSCVPCVNVVDDD